Protein AF-A0AAV8Z1V4-F1 (afdb_monomer)

Solvent-accessible surface area (backbone atoms only — not comparable to full-atom values): 6231 Å² total; per-residue (Å²): 144,71,64,72,62,56,57,53,51,50,56,51,51,50,53,53,51,50,51,57,47,52,55,54,49,49,53,45,31,51,51,48,44,50,47,49,60,68,55,48,47,63,59,54,68,74,47,58,66,79,51,63,81,70,50,68,50,77,52,67,80,52,74,54,62,60,35,70,69,48,49,55,49,46,42,71,76,45,48,75,30,33,33,15,66,92,39,83,36,71,52,70,86,93,52,61,91,74,37,84,80,62,76,80,121

Foldseek 3Di:
DPPVVVVVVVVVVVVVVVVVVVVVLVVLLVVVVCCCVPPVVVVLVPDDPVDQLVAAAEDEAPSSCVDPSNQVVCCVRNNLRYEYPVGVHDDDPPPCVPPPVSPPD

Sequence (105 aa):
MKVKNKETRIRKIQRKKEGAKEDEDEEREEGERFMLQNVLT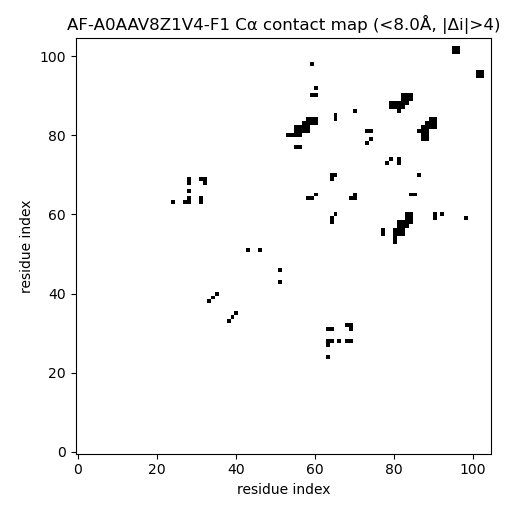DKIDELPLSYRTRMFFQQDGCPAHHAVTVRNWLNSEFSEHWIGRDGPILWPPRSPDLIILGFYL

Nearest PDB structures (foldseek):
  7f1e-assembly2_B  TM=4.507E-01  e=8.052E+00  Homo sapiens

Radius of gyration: 19.59 Å; Cα contacts (8 Å, |Δi|>4): 75; chains: 1; bounding box: 47×23×60 Å

Organism: NCBI:txid1265417

Mean predicted aligned error: 9.83 Å

Structure (mmCIF, N/CA/C/O backbone):
data_AF-A0AAV8Z1V4-F1
#
_entry.id   AF-A0AAV8Z1V4-F1
#
loop_
_atom_site.group_PDB
_atom_site.id
_atom_site.type_symbol
_atom_site.label_atom_id
_atom_site.label_alt_id
_atom_site.label_comp_id
_atom_site.label_asym_id
_atom_site.label_entity_id
_atom_site.label_seq_id
_atom_site.pdbx_PDB_ins_code
_atom_site.Cartn_x
_atom_site.Cartn_y
_atom_site.Cartn_z
_atom_site.occupancy
_atom_site.B_iso_or_equiv
_atom_site.auth_seq_id
_atom_site.auth_comp_id
_atom_site.auth_asym_id
_atom_site.auth_atom_id
_atom_site.pdbx_PDB_model_num
ATOM 1 N N . MET A 1 1 ? 27.912 -10.609 -45.233 1.00 53.19 1 MET A N 1
ATOM 2 C CA . MET A 1 1 ? 27.926 -10.269 -43.786 1.00 53.19 1 MET A CA 1
ATOM 3 C C . MET A 1 1 ? 27.233 -8.920 -43.523 1.00 53.19 1 MET A C 1
ATOM 5 O O . MET A 1 1 ? 27.911 -7.911 -43.440 1.00 53.19 1 MET A O 1
ATOM 9 N N . LYS A 1 2 ? 25.894 -8.846 -43.428 1.00 55.31 2 LYS A N 1
ATOM 10 C CA . LYS A 1 2 ? 25.173 -7.606 -43.014 1.00 55.31 2 LYS A CA 1
ATOM 11 C C . LYS A 1 2 ? 23.987 -7.847 -42.057 1.00 55.31 2 LYS A C 1
ATOM 13 O O . LYS A 1 2 ? 23.475 -6.899 -41.474 1.00 55.31 2 LYS A O 1
ATOM 18 N N . VAL A 1 3 ? 23.595 -9.106 -41.842 1.00 58.84 3 VAL A N 1
ATOM 19 C CA . VAL A 1 3 ? 22.402 -9.482 -41.057 1.00 58.84 3 VAL A CA 1
ATOM 20 C C . VAL A 1 3 ? 22.640 -9.366 -39.541 1.00 58.84 3 VAL A C 1
ATOM 22 O O . VAL A 1 3 ? 21.828 -8.777 -38.835 1.00 58.84 3 VAL A O 1
ATOM 25 N N . LYS A 1 4 ? 23.817 -9.785 -39.047 1.00 59.12 4 LYS A N 1
ATOM 26 C CA . LYS A 1 4 ? 24.132 -9.817 -37.601 1.00 59.12 4 LYS A CA 1
ATOM 27 C C . LYS A 1 4 ? 24.126 -8.438 -36.909 1.00 59.12 4 LYS A C 1
ATOM 29 O O . LYS A 1 4 ? 23.794 -8.339 -35.732 1.00 59.12 4 LYS A O 1
ATOM 34 N N . ASN A 1 5 ? 24.459 -7.353 -37.617 1.00 63.88 5 ASN A N 1
ATOM 35 C CA . ASN A 1 5 ? 24.537 -6.004 -37.025 1.00 63.88 5 ASN A CA 1
ATOM 36 C C . ASN A 1 5 ? 23.137 -5.398 -36.767 1.00 63.88 5 ASN A C 1
ATOM 38 O O . ASN A 1 5 ? 22.910 -4.749 -35.746 1.00 63.88 5 ASN A O 1
ATOM 42 N N . LYS A 1 6 ? 22.161 -5.671 -37.647 1.00 65.69 6 LYS A N 1
ATOM 43 C CA . LYS A 1 6 ? 20.775 -5.199 -37.475 1.00 65.69 6 LYS A CA 1
ATOM 44 C C . LYS A 1 6 ? 20.092 -5.865 -36.278 1.00 65.69 6 LYS A C 1
ATOM 46 O O . LYS A 1 6 ? 19.527 -5.159 -35.449 1.00 65.69 6 LYS A O 1
ATOM 51 N N . GLU A 1 7 ? 20.216 -7.185 -36.136 1.00 74.75 7 GLU A N 1
ATOM 52 C CA . GLU A 1 7 ? 19.656 -7.919 -34.988 1.00 74.75 7 GLU A CA 1
ATOM 53 C C . GLU A 1 7 ? 20.255 -7.458 -33.654 1.00 74.75 7 GLU A C 1
ATOM 55 O O . GLU A 1 7 ? 19.545 -7.299 -32.662 1.00 74.75 7 GLU A O 1
ATOM 60 N N . THR A 1 8 ? 21.556 -7.157 -33.641 1.00 78.19 8 THR A N 1
ATOM 61 C CA . THR A 1 8 ? 22.236 -6.653 -32.441 1.00 78.19 8 THR A CA 1
ATOM 62 C C . THR A 1 8 ? 21.709 -5.273 -32.029 1.00 78.19 8 THR A C 1
ATOM 64 O O . THR A 1 8 ? 21.532 -5.017 -30.838 1.00 78.19 8 THR A O 1
ATOM 67 N N . ARG A 1 9 ? 21.407 -4.384 -32.991 1.00 80.50 9 ARG A N 1
ATOM 68 C CA . ARG A 1 9 ? 20.786 -3.076 -32.704 1.00 80.50 9 ARG A CA 1
ATOM 69 C C . ARG A 1 9 ? 19.357 -3.224 -32.186 1.00 80.50 9 ARG A C 1
ATOM 71 O O . ARG A 1 9 ? 19.018 -2.548 -31.222 1.00 80.50 9 ARG A O 1
ATOM 78 N N . ILE A 1 10 ? 18.561 -4.130 -32.754 1.00 83.69 10 ILE A N 1
ATOM 79 C CA . ILE A 1 10 ? 17.183 -4.384 -32.299 1.00 83.69 10 ILE A CA 1
ATOM 80 C C . ILE A 1 10 ? 17.179 -4.875 -30.846 1.00 83.69 10 ILE A C 1
ATOM 82 O O . ILE A 1 10 ? 16.483 -4.300 -30.017 1.00 83.69 10 ILE A O 1
ATOM 86 N N . ARG A 1 11 ? 18.034 -5.844 -30.494 1.00 83.19 11 ARG A N 1
ATOM 87 C CA . ARG A 1 11 ? 18.147 -6.340 -29.108 1.00 83.19 11 ARG A CA 1
ATOM 88 C C . ARG A 1 11 ? 18.618 -5.275 -28.113 1.00 83.19 11 ARG A C 1
ATOM 90 O O . ARG A 1 11 ? 18.251 -5.330 -26.945 1.00 83.19 11 ARG A O 1
ATOM 97 N N . LYS A 1 12 ? 19.454 -4.322 -28.541 1.00 81.44 12 LYS A N 1
ATOM 98 C CA . LYS A 1 12 ? 19.872 -3.188 -27.694 1.00 81.44 12 LYS A CA 1
ATOM 99 C C . LYS A 1 12 ? 18.733 -2.192 -27.472 1.00 81.44 12 LYS A C 1
ATOM 101 O O . LYS A 1 12 ? 18.581 -1.702 -26.363 1.00 81.44 12 LYS A O 1
ATOM 106 N N . ILE A 1 13 ? 17.940 -1.912 -28.507 1.00 85.44 13 ILE A N 1
ATOM 107 C CA . ILE A 1 13 ? 16.772 -1.027 -28.405 1.00 85.44 13 ILE A CA 1
ATOM 108 C C . ILE A 1 13 ? 15.699 -1.665 -27.521 1.00 85.44 13 ILE A C 1
ATOM 110 O O . ILE A 1 13 ? 15.150 -0.977 -26.672 1.00 85.44 13 ILE A O 1
ATOM 114 N N . GLN A 1 14 ? 15.446 -2.964 -27.689 1.00 81.94 14 GLN A N 1
ATOM 115 C CA . GLN A 1 14 ? 14.461 -3.699 -26.902 1.00 81.94 14 GLN A CA 1
ATOM 116 C C . GLN A 1 14 ? 14.809 -3.676 -25.409 1.00 81.94 14 GLN A C 1
ATOM 118 O O . GLN A 1 14 ? 14.007 -3.203 -24.619 1.00 81.94 14 GLN A O 1
ATOM 123 N N . ARG A 1 15 ? 16.052 -4.025 -25.048 1.00 86.94 15 ARG A N 1
ATOM 124 C CA . ARG A 1 15 ? 16.511 -3.957 -23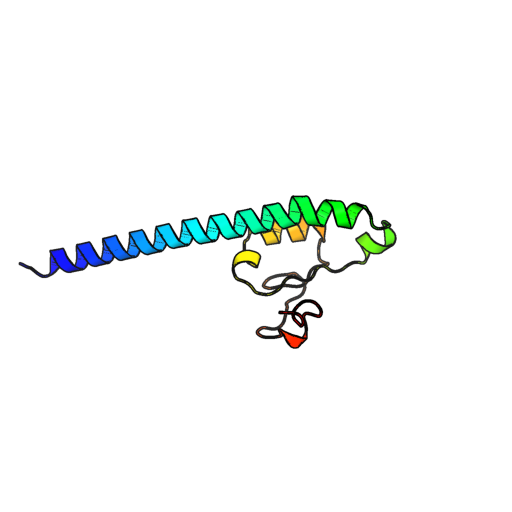.651 1.00 86.94 15 ARG A CA 1
ATOM 125 C C . ARG A 1 15 ? 16.482 -2.549 -23.063 1.00 86.94 15 ARG A C 1
ATOM 127 O O . ARG A 1 15 ? 16.159 -2.385 -21.899 1.00 86.94 15 ARG A O 1
ATOM 134 N N . LYS A 1 16 ? 16.803 -1.524 -23.862 1.00 86.31 16 LYS A N 1
ATOM 135 C CA . LYS A 1 16 ? 16.714 -0.128 -23.410 1.00 86.31 16 LYS A CA 1
ATOM 136 C C . LYS A 1 16 ? 15.263 0.302 -23.164 1.00 86.31 16 LYS A C 1
ATOM 138 O O . LYS A 1 16 ? 15.019 1.079 -22.254 1.00 86.31 16 LYS A O 1
ATOM 143 N N . LYS A 1 17 ? 14.321 -0.175 -23.984 1.00 81.94 17 LYS A N 1
ATOM 144 C CA . LYS A 1 17 ? 12.886 0.076 -23.795 1.00 81.94 17 LYS A CA 1
ATOM 145 C C . LYS A 1 17 ? 12.322 -0.672 -22.592 1.00 81.94 17 LYS A C 1
ATOM 147 O O . LYS A 1 17 ? 11.478 -0.117 -21.911 1.00 81.94 17 LYS A O 1
ATOM 152 N N . GLU A 1 18 ? 12.768 -1.904 -22.366 1.00 85.06 18 GLU A N 1
ATOM 153 C CA . GLU A 1 18 ? 12.374 -2.706 -21.203 1.00 85.06 18 GLU A CA 1
ATOM 154 C C . GLU A 1 18 ? 12.861 -2.049 -19.910 1.00 85.06 18 GLU A C 1
ATOM 156 O O . GLU A 1 18 ? 12.029 -1.753 -19.067 1.00 85.06 18 GLU A O 1
ATOM 161 N N . GLY A 1 19 ? 14.143 -1.672 -19.823 1.00 82.00 19 GLY A N 1
ATOM 162 C CA . GLY A 1 19 ? 14.665 -0.966 -18.645 1.00 82.00 19 GLY A CA 1
ATOM 163 C C . GLY A 1 19 ? 13.961 0.368 -18.372 1.00 82.00 19 GLY A C 1
ATOM 164 O O . GLY A 1 19 ? 13.534 0.611 -17.258 1.00 82.00 19 GLY A O 1
ATOM 165 N N . ALA A 1 20 ? 13.730 1.195 -19.402 1.00 81.94 20 ALA A N 1
ATOM 166 C CA . ALA A 1 20 ? 13.005 2.459 -19.216 1.00 81.94 20 ALA A CA 1
ATOM 167 C C . ALA A 1 20 ? 11.550 2.261 -18.754 1.00 81.94 20 ALA A C 1
ATOM 169 O O . ALA A 1 20 ? 10.995 3.124 -18.089 1.00 81.94 20 ALA A O 1
ATOM 170 N N . LYS A 1 21 ? 10.921 1.143 -19.133 1.00 78.81 21 LYS A N 1
ATOM 171 C CA . LYS A 1 21 ? 9.573 0.811 -18.678 1.00 78.81 21 LYS A CA 1
ATOM 172 C C . LYS A 1 21 ? 9.581 0.335 -17.223 1.00 78.81 21 LYS A C 1
ATOM 174 O O . LYS A 1 21 ? 8.699 0.732 -16.478 1.00 78.81 21 LYS A O 1
ATOM 179 N N . GLU A 1 22 ? 10.560 -0.484 -16.842 1.00 80.06 22 GLU A N 1
ATOM 180 C CA . GLU A 1 22 ? 10.752 -0.930 -15.456 1.00 80.06 22 GLU A CA 1
ATOM 181 C C . GLU A 1 22 ? 10.979 0.265 -14.519 1.00 80.06 22 GLU A C 1
ATOM 183 O O . GLU A 1 22 ? 10.297 0.352 -13.505 1.00 80.06 22 GLU A O 1
ATOM 188 N N . ASP A 1 23 ? 11.829 1.224 -14.908 1.00 79.25 23 ASP A N 1
ATOM 189 C CA . ASP A 1 23 ? 12.082 2.448 -14.130 1.00 79.25 23 ASP A CA 1
ATOM 190 C C . ASP A 1 23 ? 10.793 3.281 -13.932 1.00 79.25 23 ASP A C 1
ATOM 192 O O . ASP A 1 23 ? 10.506 3.755 -12.834 1.00 79.25 23 ASP A O 1
ATOM 196 N N . GLU A 1 24 ? 9.987 3.452 -14.991 1.00 77.81 24 GLU A N 1
ATOM 197 C CA . GLU A 1 24 ? 8.706 4.170 -14.899 1.00 77.81 24 GLU A CA 1
ATOM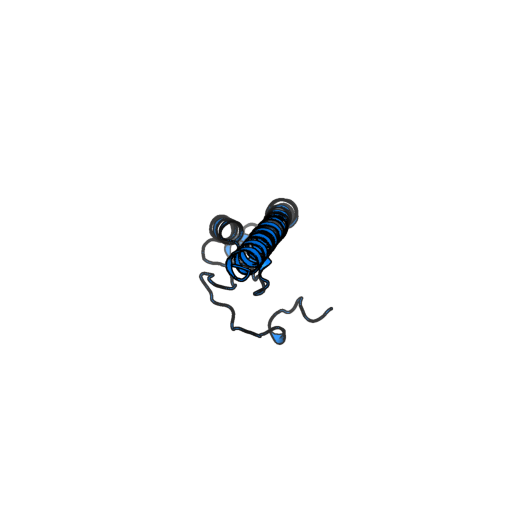 198 C C . GLU A 1 24 ? 7.665 3.427 -14.049 1.00 77.81 24 GLU A C 1
ATOM 200 O O . GLU A 1 24 ? 6.841 4.057 -13.383 1.00 77.81 24 GLU A O 1
ATOM 205 N N . ASP A 1 25 ? 7.635 2.097 -14.130 1.00 77.88 25 ASP A N 1
ATOM 206 C CA . ASP A 1 25 ? 6.714 1.279 -13.348 1.00 77.88 25 ASP A CA 1
ATOM 207 C C . ASP A 1 25 ? 7.114 1.325 -11.859 1.00 77.88 25 ASP A C 1
ATOM 209 O O . ASP A 1 25 ? 6.244 1.537 -11.018 1.00 77.88 25 ASP A O 1
ATOM 213 N N . GLU A 1 26 ? 8.410 1.275 -11.531 1.00 78.94 26 GLU A N 1
ATOM 214 C CA . GLU A 1 26 ? 8.922 1.431 -10.160 1.00 78.94 26 GLU A CA 1
ATOM 215 C C . GLU A 1 26 ? 8.583 2.807 -9.560 1.00 78.94 26 GLU A C 1
ATOM 217 O O . GLU A 1 26 ? 8.079 2.877 -8.438 1.00 78.94 26 GLU A O 1
ATOM 222 N N . GLU A 1 27 ? 8.757 3.899 -10.315 1.00 80.06 27 GLU A N 1
ATOM 223 C CA . GLU A 1 27 ? 8.384 5.250 -9.861 1.00 80.06 27 GLU A CA 1
ATOM 224 C C . GLU A 1 27 ? 6.878 5.350 -9.546 1.00 80.06 27 GLU A C 1
ATOM 226 O O . GLU A 1 27 ? 6.473 5.956 -8.547 1.00 80.06 27 GLU A O 1
ATOM 231 N N . ARG A 1 28 ? 6.028 4.717 -10.368 1.00 78.94 28 ARG A N 1
ATOM 232 C CA . ARG A 1 28 ? 4.574 4.661 -10.135 1.00 78.94 28 ARG A CA 1
ATOM 233 C C . ARG A 1 28 ? 4.230 3.860 -8.880 1.00 78.94 28 ARG A C 1
ATOM 235 O O . ARG A 1 28 ? 3.386 4.304 -8.101 1.00 78.94 28 ARG A O 1
ATOM 242 N N . GLU A 1 29 ? 4.864 2.706 -8.678 1.00 80.50 29 GLU A N 1
ATOM 243 C CA . GLU A 1 29 ? 4.666 1.874 -7.485 1.00 80.50 29 GLU A CA 1
ATOM 244 C C . GLU A 1 29 ? 5.125 2.592 -6.204 1.00 80.50 29 GLU A C 1
ATOM 246 O O . GLU A 1 29 ? 4.458 2.519 -5.165 1.00 80.50 29 GLU A O 1
ATOM 251 N N . GLU A 1 30 ? 6.240 3.323 -6.267 1.00 79.50 30 GLU A N 1
ATOM 252 C CA . GLU A 1 30 ? 6.746 4.106 -5.141 1.00 79.50 30 GLU A CA 1
ATOM 253 C C . GLU A 1 30 ? 5.818 5.281 -4.804 1.00 79.50 30 GLU A C 1
ATOM 255 O O . GLU A 1 30 ? 5.502 5.495 -3.629 1.00 79.50 30 GLU A O 1
ATOM 260 N N . GLY A 1 31 ? 5.319 5.994 -5.818 1.00 81.38 31 GLY A N 1
ATOM 261 C CA . GLY A 1 31 ? 4.347 7.074 -5.640 1.00 81.38 31 GLY A CA 1
ATOM 262 C C . GLY A 1 31 ? 3.047 6.600 -4.982 1.00 81.38 31 GLY A C 1
ATOM 263 O O . GLY A 1 31 ? 2.561 7.227 -4.039 1.00 81.38 31 GLY A O 1
ATOM 264 N N . GLU A 1 32 ? 2.519 5.456 -5.419 1.00 79.62 32 GLU A N 1
ATOM 265 C CA . GLU A 1 32 ? 1.356 4.798 -4.810 1.00 79.62 32 GLU A CA 1
ATOM 266 C C . GLU A 1 32 ? 1.598 4.458 -3.341 1.00 79.62 32 GLU A C 1
ATOM 268 O O . GLU A 1 32 ? 0.822 4.847 -2.464 1.00 79.62 32 GLU A O 1
ATOM 273 N N . ARG A 1 33 ? 2.711 3.780 -3.044 1.00 80.50 33 ARG A N 1
ATOM 274 C CA . ARG A 1 33 ? 3.070 3.443 -1.666 1.00 80.50 33 ARG A CA 1
ATOM 275 C C . ARG A 1 33 ? 3.191 4.700 -0.806 1.00 80.50 33 ARG A C 1
ATOM 277 O O . ARG A 1 33 ? 2.711 4.703 0.326 1.00 80.50 33 ARG A O 1
ATOM 284 N N . PHE A 1 34 ? 3.829 5.750 -1.318 1.00 84.19 34 PHE A N 1
ATOM 285 C CA . PHE A 1 34 ? 3.979 7.010 -0.600 1.00 84.19 34 PHE A CA 1
ATOM 286 C C . PHE A 1 34 ? 2.618 7.639 -0.279 1.00 84.19 34 PHE A C 1
ATOM 288 O O . PHE A 1 34 ? 2.400 8.056 0.859 1.00 84.19 34 PHE A O 1
ATOM 295 N N . MET A 1 35 ? 1.696 7.671 -1.244 1.00 84.06 35 MET A N 1
ATOM 296 C CA . MET A 1 35 ? 0.346 8.202 -1.043 1.00 84.06 35 MET A CA 1
ATOM 297 C C . MET A 1 35 ? -0.441 7.376 -0.023 1.00 84.06 35 MET A C 1
ATOM 299 O O . MET A 1 35 ? -1.016 7.937 0.908 1.00 84.06 35 MET A O 1
ATOM 303 N N . LEU A 1 36 ? -0.427 6.047 -0.141 1.00 82.50 36 LEU A N 1
ATOM 304 C CA . LEU A 1 36 ? -1.118 5.164 0.799 1.00 82.50 36 LEU A CA 1
ATOM 305 C C . LEU A 1 36 ? -0.569 5.315 2.223 1.00 82.50 36 LEU A C 1
ATOM 307 O O . LEU A 1 36 ? -1.329 5.484 3.170 1.00 82.50 36 LEU A O 1
ATOM 311 N N . GLN A 1 37 ? 0.752 5.337 2.387 1.00 80.44 37 GLN A N 1
ATOM 312 C CA . GLN A 1 37 ? 1.353 5.401 3.717 1.00 80.44 37 GLN A CA 1
ATOM 313 C C . GLN A 1 37 ? 1.182 6.762 4.388 1.00 80.44 37 GLN A C 1
ATOM 315 O O . GLN A 1 37 ? 0.893 6.799 5.580 1.00 80.44 37 GLN A O 1
ATOM 320 N N . ASN A 1 38 ? 1.344 7.862 3.650 1.00 81.19 38 ASN A N 1
ATOM 321 C CA . ASN A 1 38 ? 1.394 9.199 4.250 1.00 81.19 38 ASN A CA 1
ATOM 322 C C . ASN A 1 38 ? 0.068 9.960 4.190 1.00 81.19 38 ASN A C 1
ATOM 324 O O . ASN A 1 38 ? -0.102 10.925 4.922 1.00 81.19 38 ASN A O 1
ATOM 328 N N . VAL A 1 39 ? -0.862 9.584 3.308 1.00 81.12 39 VAL A N 1
ATOM 329 C CA . VAL A 1 39 ? -2.148 10.291 3.179 1.00 81.12 39 VAL A CA 1
ATOM 330 C C . VAL A 1 39 ? -3.280 9.474 3.783 1.00 81.12 39 VAL A C 1
ATOM 332 O O . VAL A 1 39 ? -4.118 10.017 4.503 1.00 81.12 39 VAL A O 1
ATOM 335 N N . LEU A 1 40 ? -3.326 8.172 3.494 1.00 82.75 40 LEU A N 1
ATOM 336 C CA . LEU A 1 40 ? -4.438 7.330 3.926 1.00 82.75 40 LEU A CA 1
ATOM 337 C C . LEU A 1 40 ? -4.327 6.952 5.410 1.00 82.75 40 LEU A C 1
ATOM 339 O O . LEU A 1 40 ? -5.329 7.043 6.115 1.00 82.75 40 LEU A O 1
ATOM 343 N N . THR A 1 41 ? -3.138 6.579 5.895 1.00 81.12 41 THR A N 1
ATOM 344 C CA . THR A 1 41 ? -2.928 6.168 7.299 1.00 81.12 41 THR A CA 1
ATOM 345 C C . THR A 1 41 ? -3.375 7.248 8.283 1.00 81.12 41 THR A C 1
ATOM 347 O O . THR A 1 41 ? -4.195 6.977 9.158 1.00 81.12 41 THR A O 1
ATOM 350 N N . ASP A 1 42 ? -2.944 8.495 8.063 1.00 83.06 42 ASP A N 1
ATOM 351 C CA . ASP A 1 42 ? -3.315 9.642 8.900 1.00 83.06 42 ASP A CA 1
ATOM 352 C C . ASP A 1 42 ? -4.837 9.813 8.990 1.00 83.06 42 ASP A C 1
ATOM 354 O O . ASP A 1 42 ? -5.392 10.070 10.058 1.00 83.06 42 ASP A O 1
ATOM 358 N N . LYS A 1 43 ? -5.541 9.619 7.868 1.00 82.50 43 LYS A N 1
ATOM 359 C CA . LYS A 1 43 ? -7.004 9.738 7.810 1.00 82.50 43 LYS A CA 1
ATOM 360 C C . LYS A 1 43 ? -7.716 8.580 8.495 1.00 82.50 43 LYS A C 1
ATOM 362 O O . LYS A 1 43 ? -8.788 8.773 9.064 1.00 82.50 43 LYS A O 1
ATOM 367 N N . ILE A 1 44 ? -7.143 7.384 8.447 1.00 85.50 44 ILE A N 1
ATOM 368 C CA . ILE A 1 44 ? -7.701 6.204 9.109 1.00 85.50 44 ILE A CA 1
ATOM 369 C C . ILE A 1 44 ? -7.536 6.310 10.625 1.00 85.50 44 ILE A C 1
ATOM 371 O O . ILE A 1 44 ? -8.444 5.917 11.360 1.00 85.50 44 ILE A O 1
ATOM 375 N N . ASP A 1 45 ? -6.436 6.887 11.105 1.00 85.88 45 ASP A N 1
ATOM 376 C CA . ASP A 1 45 ? -6.194 7.085 12.535 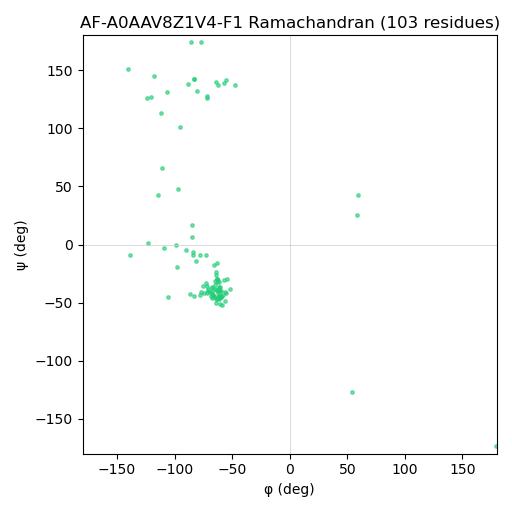1.00 85.88 45 ASP A CA 1
ATOM 377 C C . ASP A 1 45 ? -7.193 8.039 13.202 1.00 85.88 45 ASP A C 1
ATOM 379 O O . ASP A 1 45 ? -7.505 7.866 14.386 1.00 85.88 45 ASP A O 1
ATOM 383 N N . GLU A 1 46 ? -7.776 8.968 12.438 1.00 88.44 46 GLU A N 1
ATOM 384 C CA . GLU A 1 46 ? -8.875 9.834 12.884 1.00 88.44 46 GLU A CA 1
ATOM 385 C C . GLU A 1 46 ? -10.173 9.044 13.179 1.00 88.44 46 GLU A C 1
ATOM 387 O O . GLU A 1 46 ? -11.059 9.538 13.883 1.00 88.44 46 GLU A O 1
ATOM 392 N N . LEU A 1 47 ? -10.306 7.804 12.685 1.00 87.12 47 LEU A N 1
ATOM 393 C CA . LEU A 1 47 ? -11.498 6.980 12.892 1.00 87.12 47 LEU A CA 1
ATOM 394 C C . LEU A 1 47 ? -11.470 6.242 14.245 1.00 87.12 47 LEU A C 1
ATOM 396 O O . LEU A 1 47 ? -10.433 5.699 14.660 1.00 87.12 47 LEU A O 1
ATOM 400 N N . PRO A 1 48 ? -12.633 6.106 14.920 1.00 90.44 48 PRO A N 1
ATOM 401 C CA . PRO A 1 48 ? -12.733 5.284 16.118 1.00 90.44 48 PRO A CA 1
ATOM 402 C C . PRO A 1 48 ? -12.267 3.849 15.852 1.00 90.44 48 PRO A C 1
ATOM 404 O O . PRO A 1 48 ? -12.577 3.256 14.815 1.00 90.44 48 PRO A O 1
ATOM 407 N N . LEU A 1 49 ? -11.579 3.254 16.828 1.00 86.06 49 LEU A N 1
ATOM 408 C CA . LEU A 1 49 ? -11.001 1.908 16.718 1.00 86.06 49 LEU A CA 1
ATOM 409 C C . LEU A 1 49 ? -12.036 0.831 16.327 1.00 86.06 49 LEU A C 1
ATOM 411 O O . LEU A 1 49 ? -11.719 -0.148 15.649 1.00 86.06 49 LEU A O 1
ATOM 415 N N . SER A 1 50 ? -13.299 1.029 16.714 1.00 88.00 50 SER A N 1
ATOM 416 C CA . SER A 1 50 ? -14.417 0.146 16.368 1.00 88.00 50 SER A CA 1
ATOM 417 C C . SER A 1 50 ? -14.702 0.069 14.868 1.00 88.00 50 SER A C 1
ATOM 419 O O . SER A 1 50 ? -15.188 -0.970 14.420 1.00 88.00 50 SER A O 1
ATOM 421 N N . TYR A 1 51 ? -14.426 1.142 14.121 1.00 85.50 51 TYR A N 1
ATOM 422 C CA . TYR A 1 51 ? -14.542 1.178 12.665 1.00 85.50 51 TYR A CA 1
ATOM 423 C C . TYR A 1 51 ? -13.298 0.594 12.011 1.00 85.50 51 TYR A C 1
ATOM 425 O O . TYR A 1 51 ? -13.430 -0.253 11.137 1.00 85.50 51 TYR A O 1
ATOM 433 N N . ARG A 1 52 ? -12.101 0.957 12.490 1.00 84.81 52 ARG A N 1
ATOM 434 C CA . ARG A 1 52 ? -10.830 0.454 11.941 1.00 84.81 52 ARG A CA 1
ATOM 435 C C . ARG A 1 52 ? -10.737 -1.069 11.935 1.00 84.81 52 ARG A C 1
ATOM 437 O O . ARG A 1 52 ? -10.351 -1.661 10.941 1.00 84.81 52 ARG A O 1
ATOM 444 N N . THR A 1 53 ? -11.183 -1.704 13.014 1.00 82.62 53 THR A N 1
ATOM 445 C CA . THR A 1 53 ? -11.167 -3.172 13.159 1.00 82.62 53 THR A CA 1
ATOM 446 C C . THR A 1 53 ? -12.211 -3.909 12.313 1.00 82.62 53 THR A C 1
ATOM 448 O O . THR A 1 53 ? -12.187 -5.134 12.260 1.00 82.62 53 THR A O 1
ATOM 451 N N . ARG A 1 54 ? -13.149 -3.195 11.678 1.00 85.44 54 ARG A N 1
ATOM 452 C CA . ARG A 1 54 ? -14.240 -3.765 10.865 1.00 85.44 54 ARG A CA 1
ATOM 453 C C . ARG A 1 54 ? -14.266 -3.241 9.428 1.00 85.44 54 ARG A C 1
ATOM 455 O O . ARG A 1 54 ? -15.176 -3.581 8.674 1.00 85.44 54 ARG A O 1
ATOM 462 N N . MET A 1 55 ? -13.323 -2.378 9.071 1.00 88.31 55 MET A N 1
ATOM 463 C CA . MET A 1 55 ? -13.271 -1.734 7.768 1.00 88.31 55 MET A CA 1
ATOM 464 C C . MET A 1 55 ? -12.605 -2.654 6.751 1.00 88.31 55 MET A C 1
ATOM 466 O O . MET A 1 55 ? -11.629 -3.323 7.073 1.00 88.31 55 MET A O 1
ATOM 470 N N . PHE A 1 56 ? -13.118 -2.638 5.522 1.00 88.44 56 PHE A N 1
ATOM 471 C CA . PHE A 1 56 ? -12.458 -3.250 4.377 1.00 88.44 56 PHE A CA 1
ATOM 472 C C . PHE A 1 56 ? -11.889 -2.162 3.474 1.00 88.44 56 PHE A C 1
ATOM 474 O O . PHE A 1 56 ? -12.603 -1.222 3.121 1.00 88.44 56 PHE A O 1
ATOM 481 N N . PHE A 1 57 ? -10.623 -2.297 3.089 1.00 87.12 57 PHE A N 1
ATOM 482 C CA . PHE A 1 57 ? -10.025 -1.454 2.059 1.00 87.12 57 PHE A CA 1
ATOM 483 C C . PHE A 1 57 ? -10.260 -2.070 0.679 1.00 87.12 57 PHE A C 1
ATOM 485 O O . PHE A 1 57 ? -10.127 -3.277 0.510 1.00 87.12 57 PHE A O 1
ATOM 492 N N . GLN A 1 58 ? -10.603 -1.270 -0.323 1.00 86.12 58 GLN A N 1
ATOM 493 C CA . GLN A 1 58 ? -10.792 -1.753 -1.688 1.00 86.12 58 GLN A CA 1
ATOM 494 C C . GLN A 1 58 ? -9.890 -0.964 -2.629 1.00 86.12 58 GLN A C 1
ATOM 496 O O . GLN A 1 58 ? -9.974 0.262 -2.674 1.00 86.12 58 GLN A O 1
ATOM 501 N N . GLN A 1 59 ? -9.074 -1.673 -3.406 1.00 81.06 59 GLN A N 1
ATOM 502 C CA . GLN A 1 59 ? -8.228 -1.094 -4.444 1.00 81.06 59 GLN A CA 1
ATOM 503 C C . GLN A 1 59 ? -8.625 -1.648 -5.810 1.00 81.06 59 GLN A C 1
ATOM 505 O O . GLN A 1 59 ? -9.038 -2.807 -5.935 1.00 81.06 59 GLN A O 1
ATOM 510 N N . ASP A 1 60 ? -8.529 -0.815 -6.843 1.00 74.62 60 ASP A N 1
ATOM 511 C CA . ASP A 1 60 ? -8.828 -1.257 -8.196 1.00 74.62 60 ASP A CA 1
ATOM 512 C C . ASP A 1 60 ? -7.679 -2.101 -8.790 1.00 74.62 60 ASP A C 1
ATOM 514 O O . ASP A 1 60 ? -6.635 -2.328 -8.177 1.00 74.62 60 ASP A O 1
ATOM 518 N N . GLY A 1 61 ? -7.899 -2.661 -9.979 1.00 68.38 61 GLY A N 1
ATOM 519 C CA . GLY A 1 61 ? -6.924 -3.525 -10.647 1.00 68.38 61 GLY A CA 1
ATOM 520 C C . GLY A 1 61 ? -5.856 -2.795 -11.473 1.00 68.38 61 GLY A C 1
ATOM 521 O O . GLY A 1 61 ? -5.282 -3.441 -12.362 1.00 68.38 61 GLY A O 1
ATOM 522 N N . CYS A 1 62 ? -5.644 -1.488 -11.277 1.00 73.06 62 CYS A N 1
ATOM 523 C CA . CYS A 1 62 ? -4.635 -0.697 -11.979 1.00 73.06 62 CYS A CA 1
ATOM 524 C C . CYS A 1 62 ? -3.242 -1.312 -11.764 1.00 73.06 62 CYS A C 1
ATOM 526 O O . CYS A 1 62 ? -2.935 -1.766 -10.661 1.00 73.06 62 CYS A O 1
ATOM 528 N N . PRO A 1 63 ? -2.381 -1.366 -12.799 1.00 70.50 63 PRO A N 1
ATOM 529 C CA . PRO A 1 63 ? -1.054 -1.968 -12.684 1.00 70.50 63 PRO A CA 1
ATOM 530 C C . PRO A 1 63 ? -0.214 -1.438 -11.514 1.00 70.50 63 PRO A C 1
ATOM 532 O O . PRO A 1 63 ? 0.423 -2.241 -10.842 1.00 70.50 63 PRO A O 1
ATOM 535 N N . ALA A 1 64 ? -0.288 -0.137 -11.211 1.00 67.75 64 ALA A N 1
ATOM 536 C CA . ALA A 1 64 ? 0.457 0.473 -10.104 1.00 67.75 64 ALA A CA 1
ATOM 537 C C . ALA A 1 64 ? 0.033 -0.062 -8.716 1.00 67.75 64 ALA A C 1
ATOM 539 O O . ALA A 1 64 ? 0.822 -0.072 -7.777 1.00 67.75 64 ALA A O 1
ATOM 540 N N . HIS A 1 65 ? -1.190 -0.585 -8.595 1.00 66.12 65 HIS A N 1
ATOM 541 C CA . HIS A 1 65 ? -1.717 -1.180 -7.365 1.00 66.12 65 HIS A CA 1
ATOM 542 C C . HIS A 1 65 ? -1.317 -2.653 -7.178 1.00 66.12 65 HIS A C 1
ATOM 544 O O . HIS A 1 65 ? -1.573 -3.247 -6.132 1.00 66.12 65 HIS A O 1
ATOM 550 N N . HIS A 1 66 ? -0.713 -3.284 -8.192 1.00 66.50 66 HIS A N 1
ATOM 551 C CA . HIS A 1 66 ? -0.373 -4.713 -8.169 1.00 66.50 66 HIS A CA 1
ATOM 552 C C . HIS A 1 66 ? 1.026 -5.009 -7.602 1.00 66.50 66 HIS A C 1
ATOM 554 O O . HIS A 1 66 ? 1.389 -6.175 -7.384 1.00 66.50 66 HIS A O 1
ATOM 560 N N . ALA A 1 67 ? 1.783 -3.954 -7.303 1.00 80.88 67 ALA A N 1
ATOM 561 C CA . ALA A 1 67 ? 3.096 -4.018 -6.688 1.00 80.88 67 ALA A CA 1
ATOM 562 C C . ALA A 1 67 ? 3.109 -4.950 -5.468 1.00 80.88 67 ALA A C 1
ATOM 564 O O . ALA A 1 67 ? 2.214 -4.934 -4.615 1.00 80.88 67 ALA A O 1
ATOM 565 N N . VAL A 1 68 ? 4.152 -5.772 -5.347 1.00 83.56 68 VAL A N 1
ATOM 566 C CA . VAL A 1 68 ? 4.342 -6.629 -4.161 1.00 83.56 68 VAL A CA 1
ATOM 567 C C . VAL A 1 68 ? 4.469 -5.772 -2.896 1.00 83.56 68 VAL A C 1
ATOM 569 O O . VAL A 1 68 ? 3.959 -6.138 -1.839 1.00 83.56 68 VAL A O 1
ATOM 572 N N . THR A 1 69 ? 5.110 -4.610 -3.009 1.00 83.31 69 THR A N 1
ATOM 573 C CA . THR A 1 69 ? 5.306 -3.645 -1.919 1.00 83.31 69 THR A CA 1
ATOM 574 C C . THR A 1 69 ? 3.980 -3.103 -1.384 1.00 83.31 69 THR A C 1
ATOM 576 O O . THR A 1 69 ? 3.776 -3.100 -0.169 1.00 83.31 69 THR A O 1
ATOM 579 N N . VAL A 1 70 ? 3.056 -2.726 -2.273 1.00 82.94 70 VAL A N 1
ATOM 580 C CA . VAL A 1 70 ? 1.704 -2.261 -1.920 1.00 82.94 70 VAL A CA 1
ATOM 581 C C . VAL A 1 70 ? 0.918 -3.374 -1.226 1.00 82.94 70 VAL A C 1
ATOM 583 O O . VAL A 1 70 ? 0.375 -3.154 -0.146 1.00 82.94 70 VAL A O 1
ATOM 586 N N . ARG A 1 71 ? 0.935 -4.601 -1.762 1.00 86.06 71 ARG A N 1
ATOM 587 C CA . ARG A 1 71 ? 0.242 -5.751 -1.147 1.00 86.06 71 ARG A CA 1
ATOM 588 C C . ARG A 1 71 ? 0.777 -6.105 0.238 1.00 86.06 71 ARG A C 1
ATOM 590 O O . ARG A 1 71 ? -0.002 -6.382 1.145 1.00 86.06 71 ARG A O 1
ATOM 597 N N . ASN A 1 72 ? 2.095 -6.076 0.420 1.00 87.50 72 ASN A N 1
ATOM 598 C CA . ASN A 1 72 ? 2.707 -6.317 1.726 1.00 87.50 72 ASN A CA 1
ATOM 599 C C . ASN A 1 72 ? 2.285 -5.258 2.747 1.00 87.50 72 ASN A C 1
ATOM 601 O O . ASN A 1 72 ? 2.006 -5.596 3.896 1.00 87.50 72 ASN A O 1
ATOM 605 N N . TRP A 1 73 ? 2.203 -3.995 2.325 1.00 86.56 73 TRP A N 1
ATOM 606 C CA . TRP A 1 73 ? 1.706 -2.930 3.184 1.00 86.56 73 TRP A CA 1
ATOM 607 C C . TRP A 1 73 ? 0.223 -3.119 3.532 1.00 86.56 73 TRP A C 1
ATOM 609 O O . TRP A 1 73 ? -0.129 -3.067 4.706 1.00 86.56 73 TRP A O 1
ATOM 619 N N . LEU A 1 74 ? -0.629 -3.443 2.555 1.00 87.75 74 LEU A N 1
ATOM 620 C CA . LEU A 1 74 ? -2.053 -3.706 2.796 1.00 87.75 74 LEU A CA 1
ATOM 621 C C . LEU A 1 74 ? -2.284 -4.881 3.749 1.00 87.75 74 LEU A C 1
ATOM 623 O O . LEU A 1 74 ? -3.126 -4.793 4.637 1.00 87.75 74 LEU A O 1
ATOM 627 N N . ASN A 1 75 ? -1.502 -5.953 3.617 1.00 88.69 75 ASN A N 1
ATOM 628 C CA . ASN A 1 75 ? -1.549 -7.081 4.546 1.00 88.69 75 ASN A CA 1
ATOM 629 C C . ASN A 1 75 ? -1.109 -6.686 5.964 1.00 88.69 75 ASN A C 1
ATOM 631 O O . ASN A 1 75 ? -1.651 -7.208 6.933 1.00 88.69 75 ASN A O 1
ATOM 635 N N . SER A 1 76 ? -0.143 -5.773 6.101 1.00 87.81 76 SER A N 1
ATOM 636 C CA . S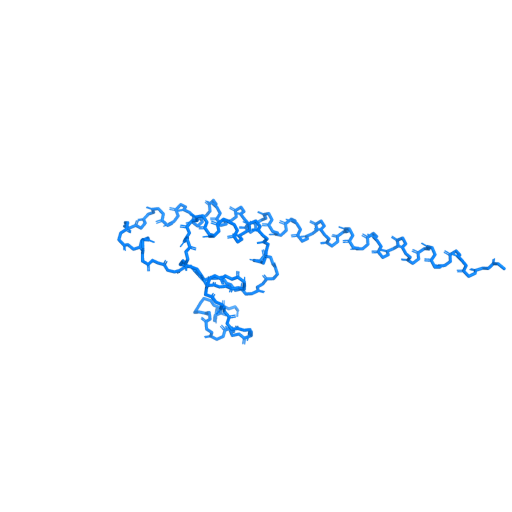ER A 1 76 ? 0.283 -5.255 7.407 1.00 87.81 76 SER A CA 1
ATOM 637 C C . SER A 1 76 ? -0.801 -4.399 8.059 1.00 87.81 76 SER A C 1
ATOM 639 O O . SER A 1 76 ? -1.044 -4.532 9.254 1.00 87.81 76 SER A O 1
ATOM 641 N N . GLU A 1 77 ? -1.437 -3.521 7.284 1.00 85.44 77 GLU A N 1
ATOM 642 C CA . GLU A 1 77 ? -2.335 -2.492 7.815 1.00 85.44 77 GLU A CA 1
ATOM 643 C C . GLU A 1 77 ? -3.775 -2.999 7.988 1.00 85.44 77 GLU A C 1
ATOM 645 O O . GLU A 1 77 ? -4.414 -2.770 9.012 1.00 8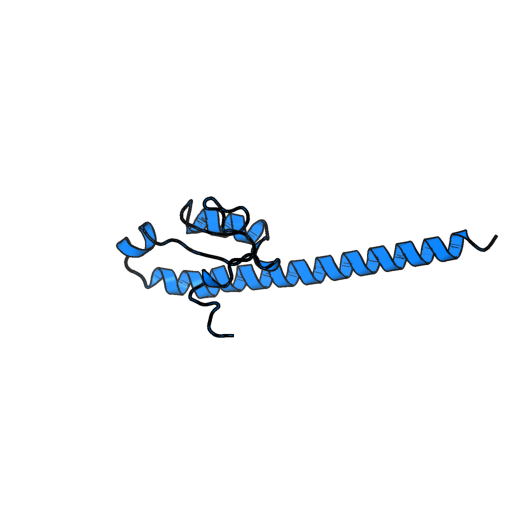5.44 77 GLU A O 1
ATOM 650 N N . PHE A 1 78 ? -4.283 -3.751 7.009 1.00 86.44 78 PHE A N 1
ATOM 651 C CA . P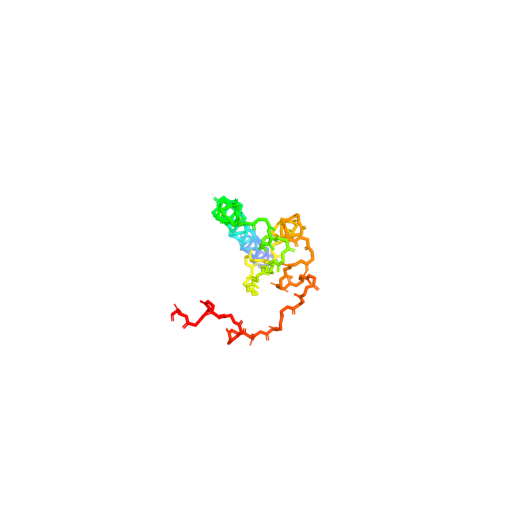HE A 1 78 ? -5.673 -4.219 6.967 1.00 86.44 78 PHE A CA 1
ATOM 652 C C . PHE A 1 78 ? -5.816 -5.724 7.217 1.00 86.44 78 PHE A C 1
ATOM 654 O O . PHE A 1 78 ? -6.937 -6.233 7.302 1.00 86.44 78 PHE A O 1
ATOM 661 N N . SER A 1 79 ? -4.708 -6.459 7.378 1.00 86.81 79 SER A N 1
ATOM 662 C CA . SER A 1 79 ? -4.728 -7.924 7.514 1.00 86.81 79 SER A CA 1
ATOM 663 C C . SER A 1 79 ? -5.486 -8.572 6.341 1.00 86.81 79 SER A C 1
ATOM 665 O O . SER A 1 79 ? -5.191 -8.280 5.186 1.00 86.81 79 SER A O 1
ATOM 667 N N . GLU A 1 80 ? -6.485 -9.420 6.604 1.00 86.00 80 GLU A N 1
ATOM 668 C CA . GLU A 1 80 ? -7.324 -10.044 5.568 1.00 86.00 80 GLU A CA 1
ATOM 669 C C . GLU A 1 80 ? -8.513 -9.167 5.118 1.00 86.00 80 GLU A C 1
ATOM 671 O O . GLU A 1 80 ? -9.358 -9.607 4.339 1.00 86.00 80 GLU A O 1
ATOM 676 N N . HIS A 1 81 ? -8.592 -7.915 5.582 1.00 90.06 81 HIS A N 1
ATOM 677 C CA . HIS A 1 81 ? -9.708 -7.004 5.318 1.00 90.06 81 HIS A CA 1
ATOM 678 C C . HIS A 1 81 ? -9.418 -6.050 4.157 1.00 90.06 81 HIS A C 1
ATOM 680 O O . HIS A 1 81 ? -9.646 -4.844 4.246 1.00 90.06 81 HIS A O 1
ATOM 686 N N . TRP A 1 82 ? -8.919 -6.573 3.038 1.00 90.12 82 TRP A N 1
ATOM 687 C CA . TRP A 1 82 ? -8.814 -5.779 1.820 1.00 90.12 82 TRP A CA 1
ATOM 688 C C . TRP A 1 82 ? -9.161 -6.569 0.561 1.00 90.12 82 TRP A C 1
ATOM 690 O O . TRP A 1 82 ? -9.035 -7.792 0.491 1.00 90.12 82 TRP A O 1
ATOM 700 N N . ILE A 1 83 ? -9.661 -5.839 -0.428 1.00 88.50 83 ILE A N 1
ATOM 701 C CA . ILE A 1 83 ? -10.229 -6.355 -1.663 1.00 88.50 83 ILE A CA 1
ATOM 702 C C . ILE A 1 83 ? -9.427 -5.781 -2.825 1.00 88.50 83 ILE A C 1
ATOM 704 O O . ILE A 1 83 ? -9.273 -4.565 -2.939 1.00 88.50 83 ILE A O 1
ATOM 708 N N . GLY A 1 84 ? -8.928 -6.643 -3.702 1.00 86.56 84 GLY A N 1
ATOM 709 C CA . GLY A 1 84 ? -8.117 -6.207 -4.832 1.00 86.56 84 GLY A CA 1
ATOM 710 C C . GLY A 1 84 ? -7.637 -7.365 -5.695 1.00 86.56 84 GLY A C 1
ATOM 711 O O . GLY A 1 84 ? -8.033 -8.521 -5.513 1.00 86.56 84 GLY A O 1
ATOM 712 N N . ARG A 1 85 ? -6.778 -7.062 -6.670 1.00 81.88 85 ARG A N 1
ATOM 713 C CA . ARG A 1 85 ? -6.113 -8.099 -7.469 1.00 81.88 85 ARG A CA 1
ATOM 714 C C . ARG A 1 85 ? -5.067 -8.811 -6.604 1.00 81.88 85 ARG A C 1
ATOM 716 O O . ARG A 1 85 ? -4.192 -8.159 -6.047 1.00 81.88 85 ARG A O 1
ATOM 723 N N . ASP A 1 86 ? -5.152 -10.139 -6.531 1.00 83.44 86 ASP A N 1
ATOM 724 C CA . ASP A 1 86 ? -4.307 -11.004 -5.687 1.00 83.44 86 ASP A CA 1
ATOM 725 C C . ASP A 1 86 ? -4.365 -10.686 -4.182 1.00 83.44 86 ASP A C 1
ATOM 727 O O . ASP A 1 86 ? -3.415 -10.961 -3.447 1.00 83.44 86 ASP A O 1
ATOM 731 N N . GLY A 1 87 ? -5.470 -10.089 -3.732 1.00 86.06 87 GLY A N 1
ATOM 732 C CA . GLY A 1 87 ? -5.763 -9.900 -2.317 1.00 86.06 87 GLY A CA 1
ATOM 733 C C . GLY A 1 87 ? -6.461 -11.106 -1.680 1.00 86.06 87 GLY A C 1
ATOM 734 O O . GLY A 1 87 ? -6.839 -12.050 -2.382 1.00 86.06 87 GLY A O 1
ATOM 735 N N . PRO A 1 88 ? -6.669 -11.069 -0.353 1.00 87.19 88 PRO A N 1
ATOM 736 C CA . PRO A 1 88 ? -7.388 -12.109 0.384 1.00 87.19 88 PRO A CA 1
ATOM 737 C C . PRO A 1 88 ? -8.840 -12.236 -0.096 1.00 87.19 88 PRO A C 1
ATOM 739 O O . PRO A 1 88 ? -9.383 -13.339 -0.158 1.00 87.19 88 PRO A O 1
ATOM 742 N N . ILE A 1 89 ? -9.443 -11.123 -0.525 1.00 87.62 89 ILE A N 1
ATOM 743 C CA . ILE A 1 89 ? -10.715 -11.105 -1.245 1.00 87.62 89 ILE A CA 1
ATOM 744 C C . ILE A 1 89 ? -10.449 -10.645 -2.681 1.00 87.62 89 ILE A C 1
ATOM 746 O O . ILE A 1 89 ? -10.072 -9.499 -2.932 1.00 87.62 89 ILE A O 1
ATOM 750 N N . LEU A 1 90 ? -10.650 -11.552 -3.638 1.00 85.50 90 LEU A N 1
ATOM 751 C CA . LEU A 1 90 ? -10.415 -11.269 -5.051 1.00 85.50 90 LEU A CA 1
ATOM 752 C C . LEU A 1 90 ? -11.479 -10.321 -5.609 1.00 85.50 90 LEU A C 1
ATOM 754 O O . LEU A 1 90 ? -12.677 -10.602 -5.542 1.00 85.50 90 LEU A O 1
ATOM 758 N N . TRP A 1 91 ? -11.033 -9.235 -6.238 1.00 82.19 91 TRP A N 1
ATOM 759 C CA . TRP A 1 91 ? -11.920 -8.370 -7.010 1.00 82.19 91 TRP A CA 1
ATOM 760 C C . TRP A 1 91 ? -12.187 -8.946 -8.410 1.00 82.19 91 TRP A C 1
ATOM 762 O O . TRP A 1 91 ? -11.233 -9.314 -9.108 1.00 82.19 91 TRP A O 1
ATOM 772 N N . PRO A 1 92 ? -13.451 -9.014 -8.871 1.00 77.38 92 PRO A N 1
ATOM 773 C CA . PRO A 1 92 ? -13.759 -9.515 -10.202 1.00 77.38 92 PRO A CA 1
ATOM 774 C C . PRO A 1 92 ? -13.130 -8.639 -11.304 1.00 77.38 92 PRO A C 1
ATOM 776 O O . PRO A 1 92 ? -13.184 -7.405 -11.253 1.00 77.38 92 PRO A O 1
ATOM 779 N N . PRO A 1 93 ? -12.545 -9.250 -12.351 1.00 71.06 93 PRO A N 1
ATOM 780 C CA . PRO A 1 93 ? -11.933 -8.509 -13.446 1.00 71.06 93 PRO A CA 1
ATOM 781 C C . PRO A 1 93 ? -12.982 -7.692 -14.210 1.00 71.06 93 PRO A C 1
ATOM 783 O O . PRO A 1 93 ? -14.066 -8.189 -14.501 1.00 71.06 93 PRO A O 1
ATOM 786 N N . ARG A 1 94 ? -12.630 -6.456 -14.596 1.00 68.31 94 ARG A N 1
ATOM 787 C CA . ARG A 1 94 ? -13.483 -5.540 -15.385 1.00 68.31 94 ARG A CA 1
ATOM 788 C C . ARG A 1 94 ? -14.823 -5.196 -14.718 1.00 68.31 94 ARG A C 1
ATOM 790 O O . ARG A 1 94 ? -15.840 -5.134 -15.396 1.00 68.31 94 ARG A O 1
ATOM 797 N N . SER A 1 95 ? -14.803 -4.927 -13.412 1.00 69.62 95 SER A N 1
ATOM 798 C CA . SER A 1 95 ? -15.972 -4.433 -12.668 1.00 69.62 95 SER A CA 1
ATOM 799 C C . SER A 1 95 ? -15.798 -2.974 -12.208 1.00 69.62 95 SER A C 1
AT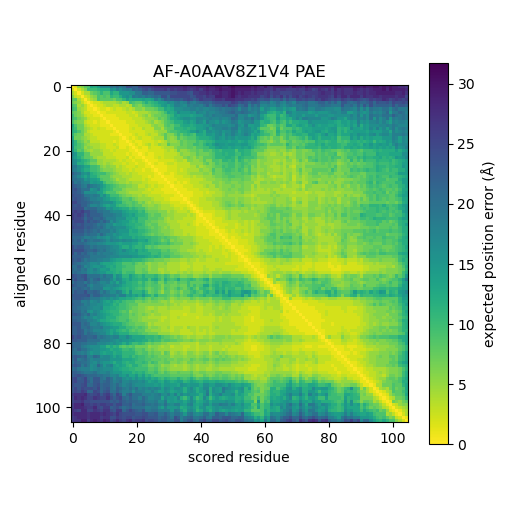OM 801 O O . SER A 1 95 ? -15.679 -2.736 -11.004 1.00 69.62 95 SER A O 1
ATOM 803 N N . PRO A 1 96 ? -15.733 -1.991 -13.134 1.00 64.69 96 PRO A N 1
ATOM 804 C CA . PRO A 1 96 ? -15.698 -0.571 -12.774 1.00 64.69 96 PRO A CA 1
ATOM 805 C C . PRO A 1 96 ? -17.002 -0.127 -12.093 1.00 64.69 96 PRO A C 1
ATOM 807 O O . PRO A 1 96 ? -16.955 0.684 -11.176 1.00 64.69 96 PRO A O 1
ATOM 810 N N . ASP A 1 97 ? -18.136 -0.744 -12.449 1.00 66.06 97 ASP A N 1
ATOM 811 C CA . ASP A 1 97 ? -19.465 -0.465 -11.874 1.00 66.06 97 ASP A CA 1
ATOM 812 C C . ASP A 1 97 ? -19.563 -0.774 -10.370 1.00 66.06 97 ASP A C 1
ATOM 814 O O . ASP A 1 97 ? -20.498 -0.350 -9.696 1.00 66.06 97 ASP A O 1
ATOM 818 N N . LEU A 1 98 ? -18.604 -1.536 -9.839 1.00 64.94 98 LEU A N 1
ATOM 819 C CA . LEU A 1 98 ? -18.551 -1.932 -8.436 1.00 64.94 98 LEU A CA 1
ATOM 820 C C . LEU A 1 98 ? -17.589 -1.055 -7.609 1.00 64.94 98 LEU A C 1
ATOM 822 O O . LEU A 1 98 ? -17.459 -1.253 -6.402 1.00 64.94 98 LEU A O 1
ATOM 826 N N . ILE A 1 99 ? -16.917 -0.076 -8.227 1.00 67.75 99 ILE A N 1
ATOM 827 C CA . ILE A 1 99 ? -16.140 0.939 -7.510 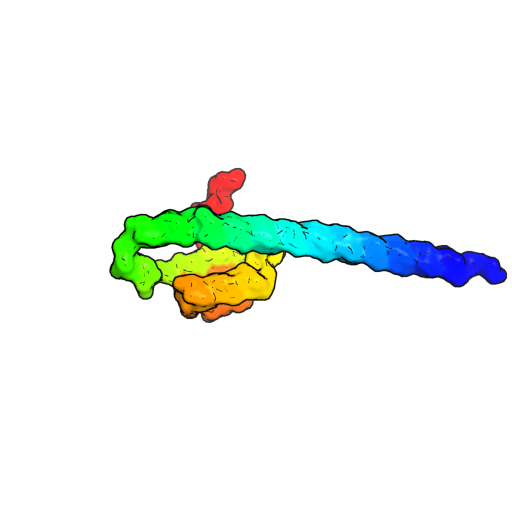1.00 67.75 99 ILE A CA 1
ATOM 828 C C . ILE A 1 99 ? -17.049 2.155 -7.347 1.00 67.75 99 ILE A C 1
ATOM 830 O O . ILE A 1 99 ? -17.214 2.946 -8.271 1.00 67.75 99 ILE A O 1
ATOM 834 N N . ILE A 1 100 ? -17.624 2.333 -6.155 1.00 59.59 100 ILE A N 1
ATOM 835 C CA . ILE A 1 100 ? -18.510 3.475 -5.857 1.00 59.59 100 ILE A CA 1
ATOM 836 C C . ILE A 1 100 ? -17.792 4.820 -6.107 1.00 59.59 100 ILE A C 1
ATOM 838 O O . ILE A 1 100 ? -18.420 5.787 -6.530 1.00 59.59 100 ILE A O 1
ATOM 842 N N . LEU A 1 101 ? -16.464 4.868 -5.926 1.00 63.84 101 LEU A N 1
ATOM 843 C CA . LEU A 1 101 ? -15.624 6.036 -6.234 1.00 63.84 101 LEU A CA 1
ATOM 844 C C . LEU A 1 101 ? -15.220 6.175 -7.716 1.00 63.84 101 LEU A C 1
ATOM 846 O O . LEU A 1 101 ? -14.752 7.237 -8.109 1.00 63.84 101 LEU A O 1
ATOM 850 N N . GLY A 1 102 ? -15.394 5.139 -8.541 1.00 56.06 102 GLY A N 1
ATOM 851 C CA . GLY A 1 102 ? -15.008 5.132 -9.957 1.00 56.06 102 GLY A CA 1
ATOM 852 C C . GLY A 1 102 ? -16.055 5.750 -10.888 1.00 56.06 102 GLY A C 1
ATOM 853 O O . GLY A 1 102 ? -15.796 5.907 -12.076 1.00 56.06 102 GLY A O 1
ATOM 854 N N . PHE A 1 103 ? -17.231 6.109 -10.361 1.00 52.12 103 PHE A N 1
ATOM 855 C CA . PHE A 1 103 ? -18.344 6.682 -11.128 1.00 52.12 103 PHE A CA 1
ATOM 856 C C . PHE A 1 103 ? -18.164 8.179 -11.466 1.00 52.12 103 PHE A C 1
ATOM 858 O O . PHE A 1 103 ? -18.939 8.725 -12.246 1.00 52.12 103 PHE A O 1
ATOM 865 N N . TYR A 1 104 ? -17.155 8.854 -10.904 1.00 48.34 104 TYR A N 1
ATOM 866 C CA . TYR A 1 104 ? -16.954 10.308 -11.031 1.00 48.34 104 TYR A CA 1
ATOM 867 C C . TYR A 1 104 ? -15.677 10.702 -11.797 1.00 48.34 104 TYR A C 1
ATOM 869 O O . TYR A 1 104 ? -14.977 11.623 -11.374 1.00 48.34 104 TYR A O 1
ATOM 877 N N . LEU A 1 105 ? -15.368 10.025 -12.910 1.00 47.88 105 LEU A N 1
ATOM 878 C CA . LEU A 1 105 ? -14.292 10.442 -13.823 1.00 47.88 105 LEU A CA 1
ATOM 879 C C . LEU A 1 105 ? -14.815 11.255 -15.013 1.00 47.88 105 LEU A C 1
ATOM 881 O O . LEU A 1 105 ? -15.820 10.823 -15.622 1.00 47.88 105 LEU A O 1
#

pLDDT: mean 78.67, std 10.03, range [47.88, 90.44]

Secondary structure (DSSP, 8-state):
--HHHHHHHHHHHHHHHHHHHHHHHHHHHHHHHHHIIIIIHHHHHTS-HHHHTT--EE----GGGG-HHHHHHHHHHHTT-EEETTSSEEPPTT-GGG-GGGG--

InterPro domains:
  IPR036397 Ribonuclease H superfamily [G3DSA:3.30.420.10] (5-105)